Protein AF-A0A1Q6Z5P7-F1 (afdb_monomer_lite)

Radius of gyration: 16.92 Å; chains: 1; bounding box: 48×36×31 Å

Foldseek 3Di:
DPDDDPPCLVQAAAPPPRDGHSQWDQDPQPRGTHHPVCVVVVVVVCVVCVVVVVPVVPPPPDD

pLDDT: mean 72.21, std 14.84, range [41.25, 89.25]

Sequence (63 aa):
MIETSSDLARMTKCDKCGKETKQNKQCEYCGKTFCEEHMPDHQAWEHRHETLAQDESRLWKRR

Secondary structure (DSSP, 8-state):
-PPP-------EEPTTT--EETTPEEPTTT--EE-TTHHHHHHHHHHHHTTTTTTTTSTT---

Structure (mmCIF, N/CA/C/O backbone):
data_AF-A0A1Q6Z5P7-F1
#
_entry.id   AF-A0A1Q6Z5P7-F1
#
loop_
_atom_site.group_PDB
_atom_site.id
_atom_site.type_symbol
_atom_site.label_atom_id
_atom_site.label_alt_id
_atom_site.label_comp_id
_atom_site.label_asym_id
_atom_site.label_entity_id
_atom_site.label_seq_id
_atom_site.pdbx_PDB_ins_code
_atom_site.Cartn_x
_atom_site.Cartn_y
_atom_site.Cartn_z
_atom_site.occupancy
_atom_site.B_iso_or_equiv
_atom_site.auth_seq_id
_atom_site.auth_comp_id
_atom_site.auth_asym_id
_atom_site.auth_atom_id
_atom_site.pdbx_PDB_model_num
ATOM 1 N N . MET A 1 1 ? -34.741 3.727 11.496 1.00 46.75 1 MET A N 1
ATOM 2 C CA . MET A 1 1 ? -33.413 4.134 11.992 1.00 46.75 1 MET A CA 1
ATOM 3 C C . MET A 1 1 ? -32.513 2.931 11.786 1.00 46.75 1 MET A C 1
ATOM 5 O O . MET A 1 1 ? -32.657 1.980 12.534 1.00 46.75 1 MET A O 1
ATOM 9 N N . ILE A 1 2 ? -31.754 2.882 10.686 1.00 61.47 2 ILE A N 1
ATOM 10 C CA . ILE A 1 2 ? -30.848 1.752 10.428 1.00 61.47 2 ILE A CA 1
ATOM 11 C C . ILE A 1 2 ? -29.576 2.038 11.206 1.00 61.47 2 ILE A C 1
ATOM 13 O O . ILE A 1 2 ? -28.964 3.095 11.049 1.00 61.47 2 ILE A O 1
ATOM 17 N N . GLU A 1 3 ? -29.295 1.118 12.112 1.00 56.44 3 GLU A N 1
ATOM 18 C CA . GLU A 1 3 ? -28.228 1.177 13.084 1.00 56.44 3 GLU A CA 1
ATOM 19 C C . GLU A 1 3 ? -26.858 1.291 12.412 1.00 56.44 3 GLU A C 1
ATOM 21 O O . GLU A 1 3 ? -26.564 0.740 11.352 1.00 56.44 3 GLU A O 1
ATOM 26 N N . THR A 1 4 ? -26.054 2.103 13.073 1.00 65.56 4 THR A N 1
ATOM 27 C CA . THR A 1 4 ? -24.669 2.457 12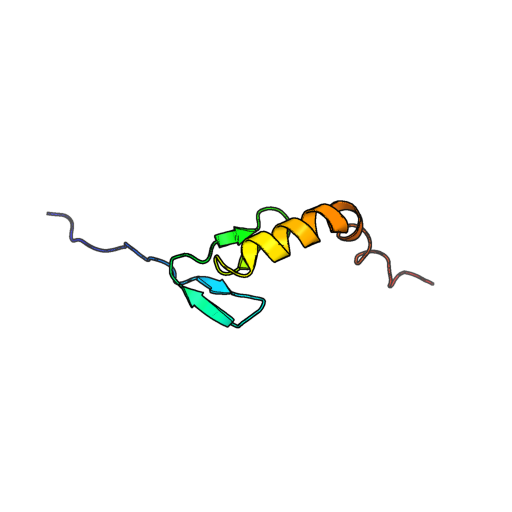.823 1.00 65.56 4 THR A CA 1
ATOM 28 C C . THR A 1 4 ? -23.735 1.250 12.703 1.00 65.56 4 THR A C 1
ATOM 30 O O . THR A 1 4 ? -23.964 0.212 13.317 1.00 65.56 4 THR A O 1
ATOM 33 N N . SER A 1 5 ? -22.587 1.494 12.063 1.00 60.62 5 SER A N 1
ATOM 34 C CA . SER A 1 5 ? -21.314 0.796 12.310 1.00 60.62 5 SER A CA 1
ATOM 35 C C . SER A 1 5 ? -21.030 -0.450 11.466 1.00 60.62 5 SER A C 1
ATOM 37 O O . SER A 1 5 ? -21.020 -1.583 11.934 1.00 60.62 5 SER A O 1
ATOM 39 N N . SER A 1 6 ? -20.612 -0.222 10.226 1.00 56.12 6 SER A N 1
ATOM 40 C CA . SER A 1 6 ? -19.565 -1.054 9.621 1.00 56.12 6 SER A CA 1
ATOM 41 C C . SER A 1 6 ? -18.522 -0.172 8.955 1.00 56.12 6 SER A C 1
ATOM 43 O O . SER A 1 6 ? -18.118 -0.382 7.817 1.00 56.12 6 SER A O 1
ATOM 45 N N . ASP A 1 7 ? -18.023 0.797 9.725 1.00 56.72 7 ASP A N 1
ATOM 46 C CA . ASP A 1 7 ? -16.651 1.268 9.556 1.00 56.72 7 ASP A CA 1
ATOM 47 C C . ASP A 1 7 ? -15.730 0.151 10.077 1.00 56.72 7 ASP A C 1
ATOM 49 O O . ASP A 1 7 ? -15.069 0.249 11.111 1.00 56.72 7 ASP A O 1
ATOM 53 N N . LEU A 1 8 ? -15.748 -0.988 9.376 1.00 56.94 8 LEU A N 1
ATOM 54 C CA . LEU A 1 8 ? -14.650 -1.937 9.382 1.00 56.94 8 LEU A CA 1
ATOM 55 C C . LEU A 1 8 ? -13.497 -1.186 8.723 1.00 56.94 8 LEU A C 1
ATOM 57 O O . LEU A 1 8 ? -13.162 -1.410 7.563 1.00 56.94 8 LEU A O 1
ATOM 61 N N . ALA A 1 9 ? -12.895 -0.263 9.468 1.00 60.09 9 ALA A N 1
ATOM 62 C CA . ALA A 1 9 ? -11.545 0.175 9.227 1.00 60.09 9 ALA A CA 1
ATOM 63 C C . ALA A 1 9 ? -10.683 -1.073 9.417 1.00 60.09 9 ALA A C 1
ATOM 65 O O . ALA A 1 9 ? -10.180 -1.330 10.511 1.00 60.09 9 ALA A O 1
ATOM 66 N N . ARG A 1 10 ? -10.643 -1.912 8.373 1.00 64.88 10 ARG A N 1
ATOM 67 C CA . ARG A 1 10 ? -9.888 -3.156 8.311 1.00 64.88 10 ARG A CA 1
ATOM 68 C C . ARG A 1 10 ? -8.459 -2.732 8.576 1.00 64.88 10 ARG A C 1
ATOM 70 O O . ARG A 1 10 ? -7.829 -2.129 7.717 1.00 64.88 10 ARG A O 1
ATOM 77 N N . MET A 1 11 ? -8.006 -2.938 9.809 1.00 71.44 11 MET A N 1
ATOM 78 C CA . MET A 1 11 ? -6.625 -2.691 10.175 1.00 71.44 11 MET A CA 1
ATOM 79 C C . MET A 1 11 ? -5.809 -3.667 9.346 1.00 71.44 11 MET A C 1
ATOM 81 O O . MET A 1 11 ? -5.835 -4.874 9.568 1.00 71.44 11 MET A O 1
ATOM 85 N N . THR A 1 12 ? -5.192 -3.151 8.297 1.00 79.88 12 THR A N 1
ATOM 86 C CA . THR A 1 12 ? -4.455 -3.957 7.340 1.00 79.88 12 THR A CA 1
ATOM 87 C C . THR A 1 12 ? -3.069 -4.193 7.924 1.00 79.88 12 THR A C 1
ATOM 89 O O . THR A 1 12 ? -2.436 -3.255 8.404 1.00 79.88 12 THR A O 1
ATOM 92 N N . LYS A 1 13 ? -2.571 -5.430 7.921 1.00 85.81 13 LYS A N 1
ATOM 93 C CA . LYS A 1 13 ? -1.239 -5.759 8.449 1.00 85.81 13 LYS A CA 1
ATOM 94 C C . LYS A 1 13 ? -0.160 -5.485 7.404 1.00 85.81 13 LYS A C 1
ATOM 96 O O . LYS A 1 13 ? -0.320 -5.862 6.251 1.00 85.81 13 LYS A O 1
ATOM 101 N N . CYS A 1 14 ? 0.941 -4.849 7.793 1.00 87.50 14 CYS A N 1
ATOM 102 C CA . CYS A 1 14 ? 2.085 -4.659 6.905 1.00 87.50 14 CYS A CA 1
ATOM 103 C C . CYS A 1 14 ? 2.846 -5.981 6.722 1.00 87.50 14 CYS A C 1
ATOM 105 O O . CYS A 1 14 ? 3.240 -6.594 7.710 1.00 87.50 14 CYS A O 1
ATOM 107 N N . ASP A 1 15 ? 3.113 -6.381 5.479 1.00 84.56 15 ASP A N 1
ATOM 108 C CA . ASP A 1 15 ? 3.855 -7.607 5.140 1.00 84.56 15 ASP A CA 1
ATOM 109 C C . ASP A 1 15 ? 5.330 -7.532 5.580 1.00 84.56 15 ASP A C 1
ATOM 111 O O . ASP A 1 15 ? 5.913 -8.527 5.995 1.00 84.56 15 ASP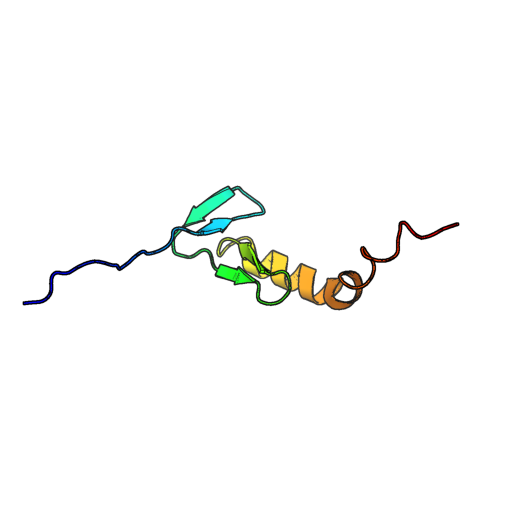 A O 1
ATOM 115 N N . LYS A 1 16 ? 5.927 -6.329 5.557 1.00 83.19 16 LYS A N 1
ATOM 116 C CA . LYS A 1 16 ? 7.355 -6.114 5.857 1.00 83.19 16 LYS A CA 1
ATOM 117 C C . LYS A 1 16 ? 7.673 -6.111 7.353 1.00 83.19 16 LYS A C 1
ATOM 119 O O . LYS A 1 16 ? 8.652 -6.715 7.771 1.00 83.19 16 LYS A O 1
ATOM 124 N N . CYS A 1 17 ? 6.874 -5.411 8.160 1.00 87.38 17 CYS A N 1
ATOM 125 C CA . CYS A 1 17 ? 7.137 -5.243 9.598 1.00 87.38 17 CYS A CA 1
ATOM 126 C C . CYS A 1 17 ? 6.049 -5.812 10.513 1.00 87.38 17 CYS A C 1
ATOM 128 O O . CYS A 1 17 ? 6.207 -5.799 11.729 1.00 87.38 17 CYS A O 1
ATOM 130 N N . GLY A 1 18 ? 4.926 -6.275 9.963 1.00 83.62 18 GLY A N 1
ATOM 131 C CA . GLY A 1 18 ? 3.812 -6.808 10.744 1.00 83.62 18 GLY A CA 1
ATOM 132 C C . GLY A 1 18 ? 2.945 -5.760 11.444 1.00 83.62 18 GLY A C 1
ATOM 133 O O . GLY A 1 18 ? 2.020 -6.146 12.150 1.00 83.62 18 GLY A O 1
ATOM 134 N N . LYS A 1 19 ? 3.203 -4.459 11.256 1.00 84.06 19 LYS A N 1
ATOM 135 C CA . LYS A 1 19 ? 2.437 -3.376 11.893 1.00 84.06 19 LYS A CA 1
ATOM 136 C C . LYS A 1 19 ? 1.010 -3.331 11.347 1.00 84.06 19 LYS A C 1
ATOM 138 O O . LYS A 1 19 ? 0.834 -3.269 10.133 1.00 84.06 19 LYS A O 1
ATOM 143 N N . GLU A 1 20 ? 0.007 -3.316 12.215 1.00 85.12 20 GLU A N 1
ATOM 144 C CA . GLU A 1 20 ? -1.411 -3.220 11.845 1.00 85.12 20 GLU A CA 1
ATOM 145 C C . GLU A 1 20 ? -1.882 -1.781 12.026 1.00 85.12 20 GLU A C 1
ATOM 147 O O . GLU A 1 20 ? -1.949 -1.274 13.145 1.00 85.12 20 GLU A O 1
ATOM 152 N N . THR A 1 21 ? -2.165 -1.084 10.925 1.00 80.50 21 THR A N 1
ATOM 153 C CA . THR A 1 21 ? -2.670 0.293 10.998 1.00 80.50 21 THR A CA 1
ATOM 154 C C . THR A 1 21 ? -3.782 0.514 9.985 1.00 80.50 21 THR A C 1
ATOM 156 O O . THR A 1 21 ? -3.831 -0.137 8.942 1.00 80.50 21 THR A O 1
ATOM 159 N N . LYS A 1 22 ? -4.665 1.476 10.268 1.00 79.88 22 LYS A N 1
ATOM 160 C CA . LYS A 1 22 ? -5.700 1.917 9.319 1.00 79.88 22 LYS A CA 1
ATOM 161 C C . LYS A 1 22 ? -5.117 2.645 8.098 1.00 79.88 22 LYS A C 1
ATOM 163 O O . LYS A 1 22 ? -5.802 2.791 7.096 1.00 79.88 22 LYS A O 1
ATOM 168 N N . GLN A 1 23 ? -3.870 3.113 8.187 1.00 80.94 23 GLN A N 1
ATOM 169 C CA . GLN A 1 23 ? -3.163 3.812 7.109 1.00 80.94 23 GLN A CA 1
ATOM 170 C C . GLN A 1 23 ? -2.404 2.854 6.190 1.00 80.94 23 GLN A C 1
ATOM 172 O O . GLN A 1 23 ? -1.848 3.280 5.177 1.00 80.94 23 GLN A O 1
ATOM 177 N N . ASN A 1 24 ? -2.367 1.563 6.528 1.00 84.12 24 ASN A N 1
ATOM 178 C CA . ASN A 1 24 ? -1.722 0.574 5.692 1.00 84.12 24 ASN A CA 1
ATOM 179 C C . ASN A 1 24 ? -2.504 0.409 4.390 1.00 84.12 24 ASN A C 1
ATOM 181 O O . ASN A 1 24 ? -3.686 0.057 4.392 1.00 84.12 24 ASN A O 1
ATOM 185 N N . LYS A 1 25 ? -1.811 0.638 3.278 1.00 83.38 25 LYS A N 1
ATOM 186 C CA . LYS A 1 25 ? -2.362 0.540 1.929 1.00 83.38 25 LYS A CA 1
ATOM 187 C C . LYS A 1 25 ? -1.941 -0.777 1.294 1.00 83.38 25 LYS A C 1
ATOM 189 O O . LYS A 1 25 ? -0.911 -1.351 1.643 1.00 83.38 25 LYS A O 1
ATOM 194 N N . GLN A 1 26 ? -2.753 -1.264 0.369 1.00 84.75 26 GLN A N 1
ATOM 195 C CA . GLN A 1 26 ? -2.394 -2.386 -0.486 1.00 84.75 26 GLN A CA 1
ATOM 196 C C . GLN A 1 26 ? -1.657 -1.848 -1.715 1.00 84.75 26 GLN A C 1
ATOM 198 O O . GLN A 1 26 ? -2.090 -0.862 -2.304 1.00 84.75 26 GLN A O 1
ATOM 203 N N . CYS A 1 27 ? -0.535 -2.467 -2.063 1.00 83.69 27 CYS A N 1
ATOM 204 C CA . CYS A 1 27 ? 0.185 -2.199 -3.295 1.00 83.69 27 CYS A CA 1
ATOM 205 C C . CYS A 1 27 ? -0.600 -2.784 -4.472 1.00 83.69 27 CYS A C 1
ATOM 207 O O . CYS A 1 27 ? -0.985 -3.952 -4.441 1.00 83.69 27 CYS A O 1
ATOM 209 N N . GLU A 1 28 ? -0.832 -1.979 -5.502 1.00 80.69 28 GLU A N 1
ATOM 210 C CA . GLU A 1 28 ? -1.558 -2.379 -6.713 1.00 80.69 28 GLU A CA 1
ATOM 211 C C . GLU A 1 28 ? -0.757 -3.318 -7.630 1.00 80.69 28 GLU A C 1
ATOM 213 O O . GLU A 1 28 ? -1.353 -4.044 -8.419 1.00 80.69 28 GLU A O 1
ATOM 218 N N . TYR A 1 29 ? 0.571 -3.349 -7.485 1.00 77.00 29 TYR A N 1
ATOM 219 C CA . TYR A 1 29 ? 1.472 -4.149 -8.318 1.00 77.00 29 TYR A CA 1
ATOM 220 C C . TYR A 1 29 ? 1.607 -5.590 -7.803 1.00 77.00 29 TYR A C 1
ATOM 222 O O . TYR A 1 29 ? 1.279 -6.540 -8.511 1.00 77.00 29 TYR A O 1
ATOM 230 N N . CYS A 1 30 ? 2.022 -5.769 -6.545 1.00 80.25 30 CYS A N 1
ATOM 231 C CA . CYS A 1 30 ? 2.205 -7.097 -5.946 1.00 80.25 30 CYS A CA 1
ATOM 232 C C . CYS A 1 30 ? 1.006 -7.589 -5.114 1.00 80.25 30 CYS A C 1
ATOM 234 O O . CYS A 1 30 ? 0.984 -8.739 -4.675 1.00 80.25 30 CYS A O 1
ATOM 236 N N . GLY A 1 31 ? 0.027 -6.725 -4.821 1.00 80.00 31 GLY A N 1
ATOM 237 C CA . GLY A 1 31 ? -1.127 -7.055 -3.979 1.00 80.00 31 GLY A CA 1
ATOM 238 C C . GLY A 1 31 ? -0.832 -7.142 -2.476 1.00 80.00 31 GLY A C 1
ATOM 239 O O . GLY A 1 31 ? -1.746 -7.431 -1.701 1.00 80.00 31 GLY A O 1
ATOM 240 N N . LYS A 1 32 ? 0.405 -6.885 -2.031 1.00 83.88 32 LYS A N 1
ATOM 241 C CA . LYS A 1 32 ? 0.789 -6.913 -0.610 1.00 83.88 32 LYS A CA 1
ATOM 242 C C . LYS A 1 32 ? 0.449 -5.610 0.101 1.00 83.88 32 LYS A C 1
ATOM 244 O O . LYS A 1 32 ? 0.381 -4.544 -0.500 1.00 83.88 32 LYS A O 1
ATOM 249 N N . THR A 1 33 ? 0.257 -5.680 1.411 1.00 88.50 33 THR A N 1
ATOM 250 C CA . THR A 1 33 ? -0.077 -4.517 2.234 1.00 88.50 33 THR A CA 1
ATOM 251 C C . THR A 1 33 ? 1.159 -3.950 2.928 1.00 88.50 33 THR A C 1
ATOM 253 O O . THR A 1 33 ? 1.907 -4.685 3.570 1.00 88.50 33 THR A O 1
ATOM 256 N N . PHE A 1 34 ? 1.342 -2.628 2.883 1.00 88.81 34 PHE A N 1
ATOM 257 C CA . PHE A 1 34 ? 2.441 -1.935 3.559 1.00 88.81 34 PHE A CA 1
ATOM 258 C C . PHE A 1 34 ? 1.963 -0.709 4.337 1.00 88.81 34 PHE A C 1
ATOM 260 O O . PHE A 1 34 ? 0.958 -0.084 3.995 1.00 88.81 34 PHE A O 1
ATOM 267 N N . CYS A 1 35 ? 2.693 -0.368 5.400 1.00 89.25 35 CYS A N 1
ATOM 268 C CA . CYS A 1 35 ? 2.491 0.876 6.139 1.00 89.25 35 CYS A CA 1
ATOM 269 C C . CYS A 1 35 ? 3.054 2.082 5.383 1.00 89.25 35 CYS A C 1
ATOM 271 O O . CYS A 1 35 ? 3.871 1.918 4.483 1.00 89.25 35 CYS A O 1
ATOM 273 N N . GLU A 1 36 ? 2.644 3.290 5.772 1.00 85.56 36 GLU A N 1
ATOM 274 C CA . GLU A 1 36 ? 3.056 4.552 5.131 1.00 85.56 36 GLU A CA 1
ATOM 275 C C . GLU A 1 36 ? 4.576 4.745 5.030 1.00 85.56 36 GLU A C 1
ATOM 277 O O . GLU A 1 36 ? 5.049 5.368 4.090 1.00 85.56 36 GLU A O 1
ATOM 282 N N . GLU A 1 37 ? 5.337 4.164 5.958 1.00 87.62 37 GLU A N 1
ATOM 283 C CA . GLU A 1 37 ? 6.801 4.227 5.979 1.00 87.62 37 GLU A CA 1
ATOM 284 C C . GLU A 1 37 ? 7.444 3.247 4.984 1.00 87.62 37 GLU A C 1
ATOM 286 O O . GLU A 1 37 ? 8.423 3.572 4.319 1.00 87.62 37 GLU A O 1
ATOM 291 N N . HIS A 1 38 ? 6.872 2.048 4.835 1.00 85.62 38 HIS A N 1
ATOM 292 C CA . HIS A 1 38 ? 7.409 1.010 3.952 1.00 85.62 38 HIS A CA 1
ATOM 293 C C . HIS A 1 38 ? 6.831 1.055 2.541 1.00 85.62 38 HIS A C 1
ATOM 295 O O . HIS A 1 38 ? 7.455 0.530 1.627 1.00 85.62 38 HIS A O 1
ATOM 301 N N . MET A 1 39 ? 5.660 1.660 2.350 1.00 85.81 39 MET A N 1
ATOM 302 C CA . MET A 1 39 ? 5.023 1.796 1.046 1.00 85.81 39 MET A CA 1
ATOM 303 C C . MET A 1 39 ? 5.886 2.559 0.024 1.00 85.81 39 MET A C 1
ATOM 305 O O . MET A 1 39 ? 6.047 2.033 -1.070 1.00 85.81 39 MET A O 1
ATOM 309 N N . PRO A 1 40 ? 6.477 3.736 0.320 1.00 87.69 40 PRO A N 1
ATOM 310 C CA . PRO A 1 40 ? 7.319 4.443 -0.650 1.00 87.69 40 PRO A CA 1
ATOM 311 C C . PRO A 1 40 ? 8.604 3.673 -0.988 1.00 87.69 40 PRO A C 1
ATOM 313 O O . PRO A 1 40 ? 8.994 3.619 -2.151 1.00 87.69 40 PRO A O 1
ATOM 316 N N . ASP A 1 41 ? 9.232 3.030 0.001 1.00 87.56 41 ASP A N 1
ATOM 317 C CA . ASP A 1 41 ? 10.399 2.159 -0.208 1.00 87.56 41 ASP A CA 1
ATOM 318 C C . ASP A 1 41 ? 10.039 0.939 -1.073 1.00 87.56 41 ASP A C 1
ATOM 320 O O . ASP A 1 41 ? 10.748 0.600 -2.019 1.00 87.56 41 ASP A O 1
ATOM 324 N N . HIS A 1 42 ? 8.881 0.331 -0.803 1.00 85.88 42 HIS A N 1
ATOM 325 C CA . HIS A 1 42 ? 8.346 -0.772 -1.588 1.00 85.88 42 HIS A CA 1
ATOM 326 C C . HIS A 1 42 ? 7.999 -0.340 -3.013 1.00 85.88 42 HIS A C 1
ATOM 328 O O . HIS A 1 42 ? 8.408 -1.019 -3.937 1.00 85.88 42 HIS A O 1
ATOM 334 N N . GLN A 1 43 ? 7.320 0.789 -3.224 1.00 82.94 43 GLN A N 1
ATOM 335 C CA . GLN A 1 43 ? 7.035 1.296 -4.570 1.00 82.94 43 GLN A CA 1
ATOM 336 C C . GLN A 1 43 ? 8.323 1.583 -5.344 1.00 82.94 43 GLN A C 1
ATOM 338 O O . GLN A 1 43 ? 8.428 1.209 -6.506 1.00 82.94 43 GLN A O 1
ATOM 343 N N . ALA A 1 44 ? 9.336 2.185 -4.714 1.00 85.62 44 ALA A N 1
ATOM 344 C CA . ALA A 1 44 ? 10.632 2.400 -5.355 1.00 85.62 44 ALA A CA 1
ATOM 345 C C . ALA A 1 44 ? 11.330 1.078 -5.722 1.00 85.62 44 ALA A C 1
ATOM 347 O O . ALA A 1 44 ? 12.001 1.001 -6.754 1.00 85.62 44 ALA A O 1
ATOM 348 N N . TRP A 1 45 ? 11.169 0.041 -4.896 1.00 85.12 45 TRP A N 1
ATOM 349 C CA . TRP A 1 45 ? 11.639 -1.310 -5.191 1.00 85.12 45 TRP A CA 1
ATOM 350 C C . TRP A 1 45 ? 10.837 -1.963 -6.326 1.00 85.12 45 TRP A C 1
ATOM 352 O O . TRP A 1 45 ? 11.444 -2.419 -7.289 1.00 85.12 45 TRP A O 1
ATOM 362 N N . GLU A 1 46 ? 9.502 -1.931 -6.277 1.00 82.19 46 GLU A N 1
ATOM 363 C CA . GLU A 1 46 ? 8.593 -2.456 -7.308 1.00 82.19 46 GLU A CA 1
ATOM 364 C C . GLU A 1 46 ? 8.844 -1.785 -8.655 1.00 82.19 46 GLU A C 1
ATOM 366 O O . GLU A 1 46 ? 8.992 -2.477 -9.648 1.00 82.19 46 GLU A O 1
ATOM 371 N N . HIS A 1 47 ? 9.014 -0.462 -8.713 1.00 77.31 47 HIS A N 1
ATOM 372 C CA . HIS A 1 47 ? 9.359 0.238 -9.956 1.00 77.31 47 HIS A CA 1
ATOM 373 C C . HIS A 1 47 ? 10.685 -0.240 -10.565 1.00 77.31 47 HIS A C 1
ATOM 375 O O . HIS A 1 47 ? 10.860 -0.201 -11.780 1.00 77.31 47 HIS A O 1
ATOM 381 N N . ARG A 1 48 ? 11.633 -0.701 -9.741 1.00 76.00 48 ARG A N 1
ATOM 382 C CA . ARG A 1 48 ? 12.885 -1.313 -10.216 1.00 76.00 48 ARG A CA 1
ATOM 383 C C . ARG A 1 48 ? 12.717 -2.796 -10.558 1.00 76.00 48 ARG A C 1
ATOM 385 O O . ARG A 1 48 ? 13.492 -3.320 -11.351 1.00 76.00 48 ARG A O 1
ATOM 392 N N . HIS A 1 49 ? 11.731 -3.459 -9.958 1.00 69.25 49 HIS A N 1
ATOM 393 C CA . HIS A 1 49 ? 11.466 -4.895 -10.043 1.00 69.25 49 HIS A CA 1
ATOM 394 C C . HIS A 1 49 ? 10.221 -5.253 -10.879 1.00 69.25 49 HIS A C 1
ATOM 396 O O . HIS A 1 49 ? 9.883 -6.430 -10.975 1.00 69.25 49 HIS A O 1
ATOM 402 N N . GLU A 1 50 ? 9.586 -4.289 -11.553 1.00 60.31 50 GLU A N 1
ATOM 403 C CA . GLU A 1 50 ? 8.438 -4.473 -12.463 1.00 60.31 50 GLU A CA 1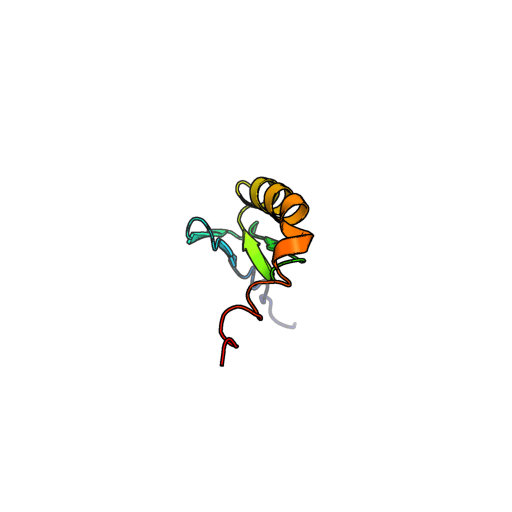
ATOM 404 C C . GLU A 1 50 ? 8.724 -5.539 -13.538 1.00 60.31 50 GLU A C 1
ATOM 406 O O . GLU A 1 50 ? 7.831 -6.237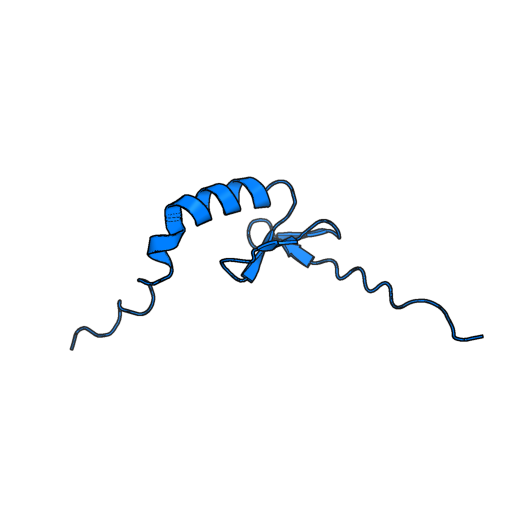 -14.009 1.00 60.31 50 GLU A O 1
ATOM 411 N N . THR A 1 51 ? 10.003 -5.741 -13.865 1.00 55.12 51 THR A N 1
ATOM 412 C CA . THR A 1 51 ? 10.478 -6.744 -14.827 1.00 55.12 51 THR A CA 1
ATOM 413 C C . THR A 1 51 ? 10.820 -8.112 -14.215 1.00 55.12 51 THR A C 1
ATOM 415 O O . THR A 1 51 ? 11.034 -9.065 -14.959 1.00 55.12 51 THR A O 1
ATOM 418 N N . LEU A 1 52 ? 10.850 -8.248 -12.882 1.00 52.22 52 LEU A N 1
ATOM 419 C CA . LEU A 1 52 ? 11.238 -9.476 -12.167 1.00 52.22 52 LEU A CA 1
ATOM 420 C C . LEU A 1 52 ? 10.047 -10.346 -11.741 1.00 52.22 52 LEU A C 1
ATOM 422 O O . LEU A 1 52 ? 10.193 -11.565 -11.666 1.00 52.22 52 LEU A O 1
ATOM 426 N N . ALA A 1 53 ? 8.857 -9.769 -11.538 1.00 48.16 53 ALA A N 1
ATOM 427 C CA . ALA A 1 53 ? 7.656 -10.527 -11.154 1.00 48.16 53 ALA A CA 1
ATOM 428 C C . ALA A 1 53 ? 7.175 -11.523 -12.235 1.00 48.16 53 ALA A C 1
ATOM 430 O O . ALA A 1 53 ? 6.371 -12.412 -11.954 1.00 48.16 53 ALA A O 1
ATOM 431 N N . GLN A 1 54 ? 7.680 -11.424 -13.471 1.00 47.84 54 GLN A N 1
ATOM 432 C CA . GLN A 1 54 ? 7.436 -12.431 -14.509 1.00 47.84 54 GLN A CA 1
ATOM 433 C C . GLN A 1 54 ? 8.368 -13.656 -14.428 1.00 47.84 54 GLN A C 1
ATOM 435 O O . GLN A 1 54 ? 8.078 -14.667 -15.075 1.00 47.84 54 GLN A O 1
ATOM 440 N N . ASP A 1 55 ? 9.463 -13.612 -13.660 1.00 41.25 55 ASP A N 1
ATOM 441 C CA . ASP A 1 55 ? 10.531 -14.620 -13.763 1.00 41.25 55 ASP A CA 1
ATOM 442 C C . ASP A 1 55 ? 10.433 -15.759 -12.731 1.00 41.25 55 ASP A C 1
ATOM 444 O O . ASP A 1 55 ? 10.803 -16.902 -13.017 1.00 41.25 55 ASP A O 1
ATOM 448 N N . GLU A 1 56 ? 9.819 -15.531 -11.565 1.00 46.34 56 GLU A N 1
ATOM 4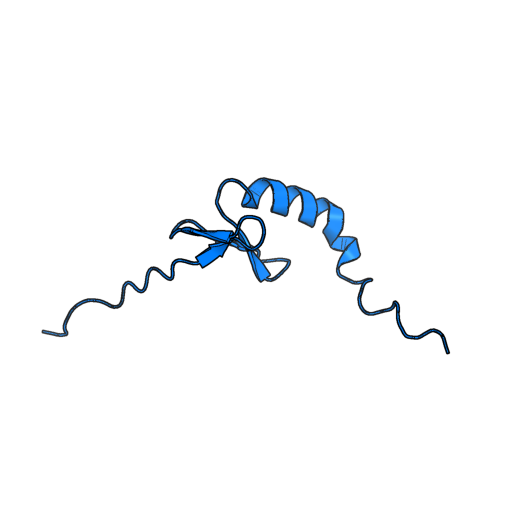49 C CA . GLU A 1 56 ? 9.724 -16.571 -10.523 1.00 46.34 56 GLU A CA 1
ATOM 450 C C . GLU A 1 56 ? 8.801 -17.752 -10.892 1.00 46.34 56 GLU A C 1
ATOM 452 O O . GLU A 1 56 ? 8.893 -18.833 -10.309 1.00 46.34 56 GLU A O 1
ATOM 457 N N . SER A 1 57 ? 7.997 -17.618 -11.952 1.00 49.16 57 SER A N 1
ATOM 458 C CA . SER A 1 57 ? 7.180 -18.716 -12.492 1.00 49.16 57 SER A CA 1
ATOM 459 C C . SER A 1 57 ? 7.939 -19.689 -13.415 1.00 49.16 57 SER A C 1
ATOM 461 O O . SER A 1 57 ? 7.354 -20.683 -13.851 1.00 49.16 57 SER A O 1
ATOM 463 N N . ARG A 1 58 ? 9.222 -19.453 -13.745 1.00 47.16 58 ARG A N 1
ATOM 464 C CA . ARG A 1 58 ? 9.966 -20.273 -14.734 1.00 47.16 58 ARG A CA 1
ATOM 465 C C . ARG A 1 58 ? 11.081 -21.159 -14.169 1.00 47.16 58 ARG A C 1
ATOM 467 O O . ARG A 1 58 ? 11.618 -21.985 -14.907 1.00 47.16 58 ARG A O 1
ATOM 474 N N . LEU A 1 59 ? 11.408 -21.067 -12.880 1.00 53.97 59 LEU A N 1
ATOM 475 C CA . LEU A 1 59 ? 12.625 -21.691 -12.339 1.00 53.97 59 LEU A CA 1
ATOM 476 C C . LEU A 1 59 ? 12.575 -23.217 -12.108 1.00 53.97 59 LEU A C 1
ATOM 478 O O . LEU A 1 59 ? 13.628 -23.810 -11.885 1.00 53.97 59 LEU A O 1
ATOM 482 N N . TRP A 1 60 ? 11.422 -23.890 -12.223 1.00 55.69 60 TRP A N 1
ATOM 483 C CA . TRP A 1 60 ? 11.316 -25.335 -11.932 1.00 55.69 60 TRP A CA 1
ATOM 484 C C . TRP A 1 60 ? 11.137 -26.257 -13.149 1.00 55.69 60 TRP A C 1
ATOM 486 O O . TRP A 1 60 ? 11.041 -27.470 -12.980 1.00 55.69 60 TRP A O 1
ATOM 496 N N . LYS A 1 61 ? 11.138 -25.743 -14.389 1.00 52.47 61 LYS A N 1
ATOM 497 C CA . LYS A 1 61 ? 10.963 -26.579 -15.595 1.00 52.47 61 LYS A CA 1
ATOM 498 C C . LYS A 1 61 ? 12.273 -26.817 -16.356 1.00 52.47 61 LYS A C 1
ATOM 500 O O . LYS A 1 61 ? 12.333 -26.633 -17.567 1.00 52.47 61 LYS A O 1
ATOM 505 N N . ARG A 1 62 ? 13.330 -27.250 -15.659 1.00 54.25 62 ARG A N 1
ATOM 506 C CA . ARG A 1 62 ? 14.457 -27.950 -16.301 1.00 54.25 62 ARG A CA 1
ATOM 507 C C . ARG A 1 62 ? 14.238 -29.455 -16.140 1.00 54.25 62 ARG A C 1
ATOM 5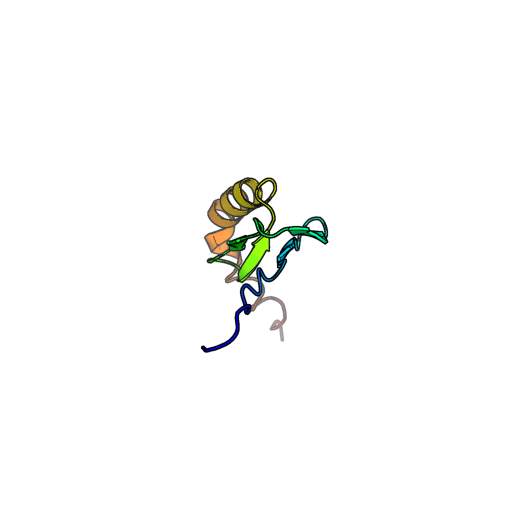09 O O . ARG A 1 62 ? 14.358 -29.983 -15.040 1.00 54.25 62 ARG A O 1
ATOM 516 N N . ARG A 1 63 ? 13.789 -30.060 -17.244 1.00 57.31 63 ARG A N 1
ATOM 517 C CA . ARG A 1 63 ? 13.660 -31.503 -17.483 1.00 57.31 63 ARG A CA 1
ATOM 518 C C . ARG A 1 63 ? 15.037 -32.156 -17.542 1.00 57.31 63 ARG A C 1
ATOM 520 O O . ARG A 1 63 ? 15.962 -31.473 -18.034 1.00 57.31 63 ARG A O 1
#